Protein AF-A0A5N9HCV6-F1 (afdb_monomer_lite)

Structure (mmCIF, N/CA/C/O backbone):
data_AF-A0A5N9HCV6-F1
#
_entry.id   AF-A0A5N9HCV6-F1
#
loop_
_atom_site.group_PDB
_atom_site.id
_atom_site.type_symbol
_atom_site.label_atom_id
_atom_site.label_alt_id
_atom_site.label_comp_id
_atom_site.label_asym_id
_atom_site.label_entity_id
_atom_site.label_seq_id
_atom_site.pdbx_PDB_ins_code
_atom_site.Cartn_x
_atom_site.Cartn_y
_atom_site.Cartn_z
_atom_site.occupancy
_atom_site.B_iso_or_equiv
_atom_site.auth_seq_id
_atom_site.auth_comp_id
_atom_site.auth_asym_id
_atom_site.auth_atom_id
_atom_site.pdbx_PDB_model_num
ATOM 1 N N . MET A 1 1 ? 35.066 28.701 -32.713 1.00 40.81 1 MET A N 1
ATOM 2 C CA . MET A 1 1 ? 35.335 27.302 -33.086 1.00 40.81 1 MET A CA 1
ATOM 3 C C . MET A 1 1 ? 35.390 26.486 -31.811 1.00 40.81 1 MET A C 1
ATOM 5 O O . MET A 1 1 ? 36.459 26.333 -31.245 1.00 40.81 1 MET A O 1
ATOM 9 N N . SER A 1 2 ? 34.221 26.077 -31.330 1.00 33.59 2 SER A N 1
ATOM 10 C CA . SER A 1 2 ? 34.037 24.985 -30.371 1.00 33.59 2 SER A CA 1
ATOM 11 C C . SER A 1 2 ? 32.535 24.756 -30.257 1.00 33.59 2 SER A C 1
ATOM 13 O O . SER A 1 2 ? 31.767 25.649 -29.905 1.00 33.59 2 SER A O 1
ATOM 15 N N . GLU A 1 3 ? 32.146 23.578 -30.713 1.00 31.86 3 GLU A N 1
ATOM 16 C CA . GLU A 1 3 ? 30.790 23.084 -30.871 1.00 31.86 3 GLU A CA 1
ATOM 17 C C . GLU A 1 3 ? 30.151 22.814 -29.503 1.00 31.86 3 GLU A C 1
ATOM 19 O O . GLU A 1 3 ? 30.757 22.195 -28.632 1.00 31.86 3 GLU A O 1
ATOM 24 N N . GLY A 1 4 ? 28.915 23.277 -29.319 1.00 34.00 4 GLY A N 1
ATOM 25 C CA . GLY A 1 4 ? 28.055 22.920 -28.195 1.00 34.00 4 GLY A CA 1
ATOM 26 C C . GLY A 1 4 ? 26.769 22.340 -28.760 1.00 34.00 4 GLY A C 1
ATOM 27 O O . GLY A 1 4 ? 25.941 23.071 -29.298 1.00 34.00 4 GLY A O 1
ATOM 28 N N . PHE A 1 5 ? 26.664 21.016 -28.711 1.00 31.08 5 PHE A N 1
ATOM 29 C CA . PHE A 1 5 ? 25.565 20.230 -29.255 1.00 31.08 5 PHE A CA 1
ATOM 30 C C . PHE A 1 5 ? 24.224 20.649 -28.631 1.00 31.08 5 PHE A C 1
ATOM 32 O O . PHE A 1 5 ? 24.051 20.644 -27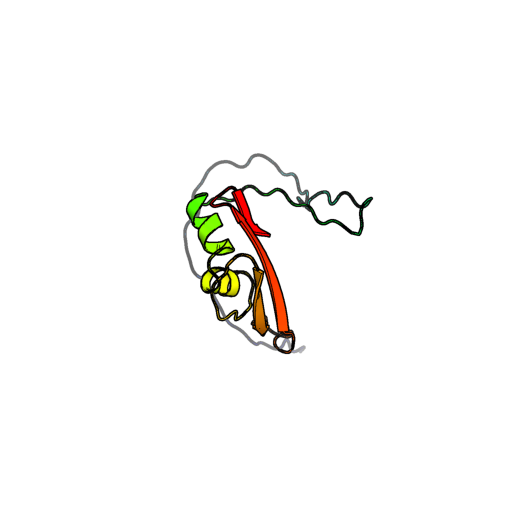.414 1.00 31.08 5 PHE A O 1
ATOM 39 N N . ILE A 1 6 ? 23.282 21.012 -29.498 1.00 38.50 6 ILE A N 1
ATOM 40 C CA . ILE A 1 6 ? 21.887 21.331 -29.198 1.00 38.50 6 ILE A CA 1
ATOM 41 C C . ILE A 1 6 ? 21.090 20.030 -29.254 1.00 38.50 6 ILE A C 1
ATOM 43 O O . ILE A 1 6 ? 21.091 19.403 -30.306 1.00 38.50 6 ILE A O 1
ATOM 47 N N . LEU A 1 7 ? 20.324 19.702 -28.209 1.00 35.22 7 LEU A N 1
ATOM 48 C CA . LEU A 1 7 ? 18.990 19.109 -28.362 1.00 35.22 7 LEU A CA 1
ATOM 49 C C . LEU 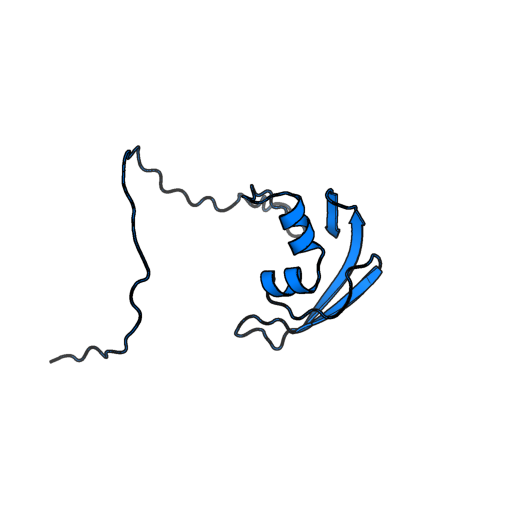A 1 7 ? 18.047 19.598 -27.235 1.00 35.22 7 LEU A C 1
ATOM 51 O O . LEU A 1 7 ? 18.520 19.932 -26.149 1.00 35.22 7 LEU A O 1
ATOM 55 N N . PRO A 1 8 ? 16.734 19.732 -27.517 1.00 45.47 8 PRO A N 1
ATOM 56 C CA . PRO A 1 8 ? 15.895 20.831 -27.036 1.00 45.47 8 PRO A CA 1
ATOM 57 C C . PRO A 1 8 ? 14.612 20.358 -26.314 1.00 45.47 8 PRO A C 1
ATOM 59 O O . PRO A 1 8 ? 14.331 19.167 -26.256 1.00 45.47 8 PRO A O 1
ATOM 62 N N . HIS A 1 9 ? 13.765 21.328 -25.927 1.00 29.83 9 HIS A N 1
ATOM 63 C CA . HIS A 1 9 ? 12.300 21.181 -25.753 1.00 29.83 9 HIS A CA 1
ATOM 64 C C . HIS A 1 9 ? 11.874 20.561 -24.395 1.00 29.83 9 HIS A C 1
ATOM 66 O O . HIS A 1 9 ? 12.306 19.475 -24.055 1.00 29.83 9 HIS A O 1
ATOM 72 N N . LEU A 1 10 ? 11.068 21.158 -23.507 1.00 32.12 10 LEU A N 1
ATOM 73 C CA . LEU A 1 10 ? 9.902 22.060 -23.571 1.00 32.12 10 LEU A CA 1
ATOM 74 C C . LEU A 1 10 ? 9.974 23.039 -22.365 1.00 32.12 10 LEU A C 1
ATOM 76 O O . LEU A 1 10 ? 10.240 22.607 -21.251 1.00 32.12 10 LEU A O 1
ATOM 80 N N . LYS A 1 11 ? 9.878 24.371 -22.494 1.00 32.88 11 LYS A N 1
ATOM 81 C CA . LYS A 1 11 ? 8.643 25.197 -22.566 1.00 32.88 11 LYS A CA 1
ATOM 82 C C . LYS A 1 11 ? 7.510 24.734 -21.626 1.00 32.88 11 LYS A C 1
ATOM 84 O O . LYS A 1 11 ? 6.821 23.768 -21.902 1.00 32.88 11 LYS A O 1
ATOM 89 N N . LEU A 1 12 ? 7.366 25.382 -20.468 1.00 38.81 12 LEU A N 1
ATOM 90 C CA . LEU A 1 12 ? 6.388 26.462 -20.224 1.00 38.81 12 LEU A CA 1
ATOM 91 C C . LEU A 1 12 ? 4.912 26.029 -20.330 1.00 38.81 12 LEU A C 1
ATOM 93 O O . LEU A 1 12 ? 4.315 26.095 -21.396 1.00 38.81 12 LEU A O 1
ATOM 97 N N . PHE A 1 13 ? 4.329 25.727 -19.172 1.00 31.22 13 PHE A N 1
ATOM 98 C CA . PHE A 1 13 ? 2.941 25.993 -18.770 1.00 31.22 13 PHE A CA 1
ATOM 99 C C . PHE A 1 13 ? 3.030 26.282 -17.260 1.00 31.22 13 PHE A C 1
ATOM 101 O O . PHE A 1 13 ? 3.668 25.525 -16.544 1.00 31.22 13 PHE A O 1
ATOM 108 N N . GLY A 1 14 ? 2.510 27.344 -16.666 1.00 28.23 14 GLY A N 1
ATOM 109 C CA . GLY A 1 14 ? 1.693 28.440 -17.142 1.00 28.23 14 GLY A CA 1
ATOM 110 C C . GLY A 1 14 ? 1.228 29.203 -15.898 1.00 28.23 14 GLY A C 1
ATOM 111 O O . GLY A 1 14 ? 0.517 28.647 -15.075 1.00 28.23 14 GLY A O 1
ATOM 112 N N . CYS A 1 15 ? 1.657 30.462 -15.809 1.00 30.59 15 CYS A N 1
ATOM 113 C CA . CYS A 1 15 ? 0.906 31.608 -15.291 1.00 30.59 15 CYS A CA 1
ATOM 114 C C . CYS A 1 15 ? 0.659 31.785 -13.767 1.00 30.59 15 CYS A C 1
ATOM 116 O O . CYS A 1 15 ? 0.015 30.990 -13.095 1.00 30.59 15 CYS A O 1
ATOM 118 N N . ILE A 1 16 ? 1.060 32.996 -13.342 1.00 34.56 16 ILE A N 1
ATOM 119 C CA . ILE A 1 16 ? 0.492 33.923 -12.339 1.00 34.56 16 ILE A CA 1
ATOM 120 C C . ILE A 1 16 ? 0.715 33.690 -10.835 1.00 34.56 16 ILE A C 1
ATOM 122 O O . ILE A 1 16 ? -0.163 33.304 -10.072 1.00 34.56 16 ILE A O 1
ATOM 126 N N . TRP A 1 17 ? 1.914 34.115 -10.433 1.00 40.66 17 TRP A N 1
ATOM 127 C CA . TRP A 1 17 ? 2.227 34.812 -9.183 1.00 40.66 17 TRP A CA 1
ATOM 128 C C . TRP A 1 17 ? 1.640 36.238 -9.163 1.00 40.66 17 TRP A C 1
ATOM 130 O O . TRP A 1 17 ? 1.745 36.922 -10.179 1.00 40.66 17 TRP A O 1
ATOM 140 N N . LEU A 1 18 ? 1.119 36.693 -8.012 1.00 42.22 18 LEU A N 1
ATOM 141 C CA . LEU A 1 18 ? 1.096 38.094 -7.532 1.00 42.22 18 LEU A CA 1
ATOM 142 C C . LEU A 1 18 ? 0.527 38.107 -6.089 1.00 42.22 18 LEU A C 1
ATOM 144 O O . LEU A 1 18 ? -0.514 37.497 -5.880 1.00 42.22 18 LEU A O 1
ATOM 148 N N . GLU A 1 19 ? 1.026 38.748 -5.031 1.00 44.56 19 GLU A N 1
ATOM 149 C CA . GLU A 1 19 ? 2.276 39.411 -4.626 1.00 44.56 19 GLU A CA 1
ATOM 150 C C . GLU A 1 19 ? 2.154 39.679 -3.099 1.00 44.56 19 GLU A C 1
ATOM 152 O O . GLU A 1 19 ? 1.044 39.681 -2.569 1.00 44.56 19 GLU A O 1
ATOM 157 N N . HIS A 1 20 ? 3.284 39.974 -2.435 1.00 37.91 20 HIS A N 1
ATOM 158 C CA . HIS A 1 20 ? 3.465 40.402 -1.027 1.00 37.91 20 HIS A CA 1
ATOM 159 C C . HIS A 1 20 ? 3.427 39.284 0.038 1.00 37.91 20 HIS A C 1
ATOM 161 O O . HIS A 1 20 ? 2.443 38.584 0.191 1.00 37.91 20 HIS A O 1
ATOM 167 N N . MET A 1 21 ? 4.443 39.040 0.871 1.00 36.22 21 MET A N 1
ATOM 168 C CA . MET A 1 21 ? 5.614 39.819 1.269 1.00 36.22 21 MET A CA 1
ATOM 169 C C . MET A 1 21 ? 6.755 38.865 1.634 1.00 36.22 21 MET A C 1
ATOM 171 O O . MET A 1 21 ? 6.572 37.846 2.298 1.00 36.22 21 MET A O 1
ATOM 175 N N . ILE A 1 22 ? 7.951 39.256 1.219 1.00 49.94 22 ILE A N 1
ATOM 176 C CA . ILE A 1 22 ? 9.230 38.675 1.603 1.00 49.94 22 ILE A CA 1
ATOM 177 C C . ILE A 1 22 ? 9.417 38.875 3.114 1.00 49.94 22 ILE A C 1
ATOM 179 O O . ILE A 1 22 ? 9.489 40.010 3.579 1.00 49.94 22 ILE A O 1
ATOM 183 N N . CYS A 1 23 ? 9.556 37.789 3.874 1.00 32.34 23 CYS A N 1
ATOM 184 C CA . CYS A 1 23 ? 10.238 37.827 5.164 1.00 32.34 23 CYS A CA 1
ATOM 185 C C . CYS A 1 23 ? 11.178 36.621 5.290 1.00 32.34 23 CYS A C 1
ATOM 187 O O . CYS A 1 23 ? 10.800 35.545 5.732 1.00 32.34 23 CYS A O 1
ATOM 189 N N . GLN A 1 24 ? 12.403 36.865 4.823 1.00 37.66 24 GLN A N 1
ATOM 190 C CA . GLN A 1 24 ? 13.672 36.343 5.329 1.00 37.66 24 GLN A CA 1
ATOM 191 C C . GLN A 1 24 ? 13.873 34.816 5.384 1.00 37.66 24 GLN A C 1
ATOM 193 O O . GLN A 1 24 ? 13.543 34.131 6.342 1.00 37.66 24 GLN A O 1
ATOM 198 N N . THR A 1 25 ? 14.557 34.326 4.352 1.00 34.19 25 THR A N 1
ATOM 199 C CA . THR A 1 25 ? 15.831 33.597 4.459 1.00 34.19 25 THR A CA 1
ATOM 200 C C . THR A 1 25 ? 16.053 32.718 5.700 1.00 34.19 25 THR A C 1
ATOM 202 O O . THR A 1 25 ? 16.685 33.140 6.663 1.00 34.19 25 THR A O 1
ATOM 205 N N . GLN A 1 26 ? 15.725 31.428 5.588 1.00 43.69 26 GLN A N 1
ATOM 206 C CA . GLN A 1 26 ? 16.575 30.383 6.163 1.00 43.69 26 GLN A CA 1
ATOM 207 C C . GLN A 1 26 ? 16.565 29.140 5.260 1.00 43.69 26 GLN A C 1
ATOM 209 O O . GLN A 1 26 ? 15.575 28.423 5.142 1.00 43.69 26 GLN A O 1
ATOM 214 N N . TYR A 1 27 ? 17.696 28.895 4.603 1.00 45.09 27 TYR A N 1
ATOM 215 C CA . TYR A 1 27 ? 18.025 27.619 3.977 1.00 45.09 27 TYR A CA 1
ATOM 216 C C . TYR A 1 27 ? 18.150 26.549 5.064 1.00 45.09 27 TYR A C 1
ATOM 218 O O . TYR A 1 27 ? 19.181 26.535 5.723 1.00 45.09 27 TYR A O 1
ATOM 226 N N . ILE A 1 28 ? 17.189 25.640 5.255 1.00 37.88 28 ILE A N 1
ATOM 227 C CA . ILE A 1 28 ? 17.466 24.370 5.949 1.00 37.88 28 ILE A CA 1
ATOM 228 C C . ILE A 1 28 ? 16.574 23.282 5.350 1.00 37.88 28 ILE A C 1
ATOM 230 O O . ILE A 1 28 ? 15.349 23.345 5.423 1.00 37.88 28 ILE A O 1
ATOM 234 N N . THR A 1 29 ? 17.187 22.276 4.728 1.00 41.31 29 THR A N 1
ATOM 235 C CA . THR A 1 29 ? 16.494 21.068 4.283 1.00 41.31 29 THR A CA 1
ATOM 236 C C . THR A 1 29 ? 15.744 20.475 5.466 1.00 41.31 29 THR A C 1
ATOM 238 O O . THR A 1 29 ? 16.372 19.984 6.403 1.00 41.31 29 THR A O 1
ATOM 241 N N . ASN A 1 30 ? 14.415 20.456 5.409 1.00 44.62 30 ASN A N 1
ATOM 242 C CA . ASN A 1 30 ? 13.600 19.645 6.306 1.00 44.62 30 ASN A CA 1
ATOM 243 C C . ASN A 1 30 ? 13.737 18.169 5.878 1.00 44.62 30 ASN A C 1
ATOM 245 O O . ASN A 1 30 ? 12.777 17.505 5.490 1.00 44.62 30 ASN A O 1
ATOM 249 N N . ARG A 1 31 ? 14.978 17.657 5.864 1.00 48.75 31 ARG A N 1
ATOM 250 C CA . ARG A 1 31 ? 15.220 16.223 5.920 1.00 48.75 31 ARG A CA 1
ATOM 251 C C . ARG A 1 31 ? 14.808 15.836 7.324 1.00 48.75 31 ARG A C 1
ATOM 253 O O . ARG A 1 31 ? 15.492 16.160 8.288 1.00 48.75 31 ARG A O 1
ATOM 260 N N . LEU A 1 32 ? 13.629 15.233 7.386 1.00 56.41 32 LEU A N 1
ATOM 261 C CA . LEU A 1 32 ? 13.117 14.440 8.492 1.00 56.41 32 LEU A CA 1
ATOM 262 C C . LEU A 1 32 ? 14.289 13.934 9.340 1.00 56.41 32 LEU A C 1
ATOM 264 O O . LEU A 1 32 ? 15.153 13.223 8.822 1.00 56.41 32 LEU A O 1
ATOM 268 N N . HIS A 1 33 ? 14.337 14.335 10.608 1.00 54.06 33 HIS A N 1
ATOM 269 C CA . HIS A 1 33 ? 15.212 13.699 11.583 1.00 54.06 33 HIS A CA 1
ATOM 270 C C . HIS A 1 33 ? 14.797 12.224 11.655 1.00 54.06 33 HIS A C 1
ATOM 272 O O . HIS A 1 33 ? 13.841 11.876 12.342 1.00 54.06 33 HIS A O 1
ATOM 278 N N . MET A 1 34 ? 15.470 11.359 10.896 1.00 58.94 34 MET A N 1
ATOM 279 C CA . MET A 1 34 ? 15.385 9.920 11.109 1.00 58.94 34 MET A CA 1
ATOM 280 C C . MET A 1 34 ? 16.204 9.626 12.363 1.00 58.94 34 MET A C 1
ATOM 282 O O . MET A 1 34 ? 17.406 9.891 12.397 1.00 58.94 34 MET A O 1
ATOM 286 N N . ASN A 1 35 ? 15.551 9.142 13.417 1.00 61.69 35 ASN A N 1
ATOM 287 C CA . ASN A 1 35 ? 16.225 8.730 14.641 1.00 61.69 35 ASN A CA 1
ATOM 288 C C . ASN A 1 35 ? 17.031 7.452 14.348 1.00 61.69 35 ASN A C 1
ATOM 290 O O . ASN A 1 35 ? 16.490 6.351 14.349 1.00 61.69 35 ASN A O 1
ATOM 294 N N . ALA A 1 36 ? 18.315 7.611 14.030 1.00 61.28 36 ALA A N 1
ATOM 295 C CA . ALA A 1 36 ? 19.183 6.565 13.479 1.00 61.28 36 ALA A CA 1
ATOM 296 C C . ALA A 1 36 ? 19.612 5.468 14.482 1.00 61.28 36 ALA A C 1
ATOM 298 O O . ALA A 1 36 ? 20.518 4.694 14.187 1.00 61.28 36 ALA A O 1
ATOM 299 N N . SER A 1 37 ? 19.002 5.391 15.669 1.00 67.00 37 SER A N 1
ATOM 300 C CA . SER A 1 37 ? 19.311 4.371 16.684 1.00 67.00 37 SER A CA 1
ATOM 301 C C . SER A 1 37 ? 18.533 3.061 16.511 1.00 67.00 37 SER A C 1
ATOM 303 O O . SER A 1 37 ? 18.832 2.083 17.192 1.00 67.00 37 SER A O 1
ATOM 305 N N . SER A 1 38 ? 17.565 3.016 15.591 1.00 64.25 38 SER A N 1
ATOM 306 C CA . SER A 1 38 ? 16.810 1.817 15.222 1.00 64.25 38 SER A CA 1
ATOM 307 C C . SER A 1 38 ? 16.890 1.621 13.707 1.00 64.25 38 SER A C 1
ATOM 309 O O . SER A 1 38 ? 16.294 2.379 12.950 1.00 64.25 38 SER A O 1
ATOM 311 N N . THR A 1 39 ? 17.663 0.633 13.251 1.00 78.38 39 THR A N 1
ATOM 312 C CA . THR A 1 39 ? 17.826 0.299 11.820 1.00 78.38 39 THR A CA 1
ATOM 313 C C . THR A 1 39 ? 16.728 -0.608 11.270 1.00 78.38 39 THR A C 1
ATOM 315 O O . THR A 1 39 ? 16.652 -0.799 10.062 1.00 78.38 39 THR A O 1
ATOM 318 N N . ASP A 1 40 ? 15.883 -1.151 12.143 1.00 87.44 40 ASP A N 1
ATOM 319 C CA . ASP A 1 40 ? 14.798 -2.074 11.789 1.00 87.44 40 ASP A CA 1
ATOM 320 C C . ASP A 1 40 ? 13.441 -1.364 11.631 1.00 87.44 40 ASP A C 1
ATOM 322 O O . ASP A 1 40 ? 12.463 -1.955 11.190 1.00 87.44 40 ASP A O 1
ATOM 326 N N . ARG A 1 41 ? 13.362 -0.069 11.976 1.00 85.50 41 ARG A N 1
ATOM 327 C CA . ARG A 1 41 ? 12.094 0.662 12.039 1.00 85.50 41 ARG A CA 1
ATOM 328 C C . ARG A 1 41 ? 12.152 1.994 11.305 1.00 85.50 41 ARG A C 1
ATOM 330 O O . ARG A 1 41 ? 12.990 2.844 11.594 1.00 85.50 41 ARG A O 1
ATOM 337 N N . ILE A 1 42 ? 11.196 2.201 10.402 1.00 88.44 42 ILE A N 1
ATOM 338 C CA . ILE A 1 42 ? 11.011 3.455 9.668 1.00 88.44 42 ILE A CA 1
ATOM 339 C C . ILE A 1 42 ? 9.706 4.097 10.143 1.00 88.44 42 ILE A C 1
ATOM 341 O O . ILE A 1 42 ? 8.628 3.557 9.924 1.00 88.44 42 ILE A O 1
ATOM 345 N N . GLU A 1 43 ? 9.802 5.264 10.780 1.00 89.06 43 GLU A N 1
ATOM 346 C CA . GLU A 1 43 ? 8.648 6.045 11.240 1.00 89.06 43 GLU A CA 1
ATOM 347 C C . GLU A 1 43 ? 8.657 7.423 10.586 1.00 89.06 43 GLU A C 1
ATOM 349 O O . GLU A 1 43 ? 9.681 8.111 10.548 1.00 89.06 43 GLU A O 1
ATOM 354 N N . LYS A 1 44 ? 7.500 7.848 10.074 1.00 87.75 44 LYS A N 1
ATOM 355 C CA . LYS A 1 44 ? 7.333 9.172 9.477 1.00 87.75 44 LYS A CA 1
ATOM 356 C C . LYS A 1 44 ? 5.958 9.737 9.796 1.00 87.75 44 LYS A C 1
ATOM 358 O O . LYS A 1 44 ? 4.941 9.121 9.501 1.00 87.75 44 LYS A O 1
ATOM 363 N N . LEU A 1 45 ? 5.951 10.959 10.320 1.00 91.69 45 LEU A N 1
ATOM 364 C CA . LEU A 1 45 ? 4.754 11.774 10.496 1.00 91.69 45 LEU A CA 1
ATOM 365 C C . LEU A 1 45 ? 4.773 12.901 9.463 1.00 91.69 45 LEU A C 1
ATOM 367 O O . LEU A 1 45 ? 5.789 13.577 9.287 1.00 91.69 45 LEU A O 1
ATOM 371 N N . VAL A 1 46 ? 3.662 13.093 8.754 1.00 90.06 46 VAL A N 1
ATOM 372 C CA . VAL A 1 46 ? 3.535 14.116 7.712 1.00 90.06 46 VAL A CA 1
ATOM 373 C C . VAL A 1 46 ? 2.153 14.757 7.758 1.00 90.06 46 VAL A C 1
ATOM 375 O O . VAL A 1 46 ? 1.150 14.078 7.958 1.00 90.06 46 VAL A O 1
ATOM 378 N N . LEU A 1 47 ? 2.101 16.075 7.556 1.00 93.50 47 LEU A N 1
ATOM 379 C CA . LEU A 1 47 ? 0.846 16.790 7.353 1.00 93.50 47 LEU A CA 1
ATOM 380 C C . LEU A 1 47 ? 0.429 16.661 5.885 1.00 93.50 47 LEU A C 1
ATOM 382 O O . LEU A 1 47 ? 1.106 17.185 4.998 1.00 93.50 47 LEU A O 1
ATOM 386 N N . VAL A 1 48 ? -0.692 15.991 5.633 1.00 92.88 48 VAL A N 1
ATOM 387 C CA . VAL A 1 48 ? -1.244 15.821 4.284 1.00 92.88 48 VAL A CA 1
ATOM 388 C C . VAL A 1 48 ? -2.336 16.861 4.041 1.00 92.88 48 VAL A C 1
ATOM 390 O O . VAL A 1 48 ? -3.271 16.988 4.826 1.00 92.88 48 VAL A O 1
ATOM 393 N N . ARG A 1 49 ? -2.234 17.612 2.937 1.00 93.25 49 ARG A N 1
ATOM 394 C CA . ARG A 1 49 ? -3.248 18.594 2.509 1.00 93.25 49 ARG A CA 1
ATOM 395 C C . ARG A 1 49 ? -4.346 17.927 1.672 1.00 93.25 49 ARG A C 1
ATOM 397 O O . ARG A 1 49 ? -4.540 18.270 0.512 1.00 93.25 49 ARG A O 1
ATOM 404 N N . ALA A 1 50 ? -5.029 16.952 2.257 1.00 91.81 50 ALA A N 1
ATOM 405 C CA . ALA A 1 50 ? -6.177 16.266 1.672 1.00 91.81 50 ALA A CA 1
ATOM 406 C C . ALA A 1 50 ? -7.155 15.868 2.785 1.00 91.81 50 ALA A C 1
ATOM 408 O O . ALA A 1 50 ? -6.788 15.865 3.962 1.00 91.81 50 ALA A O 1
ATOM 409 N N . SER A 1 51 ? -8.400 15.542 2.432 1.00 94.38 51 SER A N 1
ATOM 410 C CA . SER A 1 51 ? -9.333 14.977 3.407 1.00 94.38 51 SER A CA 1
ATOM 411 C C . SER A 1 51 ? -8.827 13.614 3.883 1.00 94.38 51 SER A C 1
ATOM 413 O O . SER A 1 51 ? -8.187 12.870 3.137 1.00 94.38 51 SER A O 1
ATOM 415 N N . HIS A 1 52 ? -9.149 13.269 5.127 1.00 92.62 52 HIS A N 1
ATOM 416 C CA . HIS A 1 52 ? -8.819 11.961 5.686 1.00 92.62 52 HIS A CA 1
ATOM 417 C C . HIS A 1 52 ? -9.399 10.813 4.839 1.00 92.62 52 HIS A C 1
ATOM 419 O O . HIS A 1 52 ? -8.738 9.805 4.625 1.00 92.62 52 HIS A O 1
ATOM 425 N N . GLU A 1 53 ? -10.604 10.996 4.299 1.00 94.06 53 GLU A N 1
ATOM 426 C CA . GLU A 1 53 ? -11.264 10.015 3.436 1.00 94.06 53 GLU A CA 1
ATOM 427 C C . GLU A 1 53 ? -10.517 9.775 2.122 1.00 94.06 53 GLU A C 1
ATOM 429 O O . GLU A 1 53 ? -10.352 8.625 1.729 1.00 94.06 53 GLU A O 1
ATOM 434 N N . ASN A 1 54 ? -9.986 10.828 1.494 1.00 93.06 54 ASN A N 1
ATOM 435 C CA . ASN A 1 54 ? -9.209 10.676 0.265 1.00 93.06 54 ASN A CA 1
ATOM 436 C C . ASN A 1 54 ? -7.889 9.954 0.534 1.00 93.06 54 ASN A C 1
ATOM 438 O O . ASN A 1 54 ? -7.513 9.071 -0.226 1.00 93.06 54 ASN A O 1
ATOM 442 N N . VAL A 1 55 ? -7.200 10.299 1.627 1.00 94.44 55 VAL A N 1
ATOM 443 C CA . VAL A 1 55 ? -5.969 9.598 2.024 1.00 94.44 55 VAL A CA 1
ATOM 444 C C . VAL A 1 55 ? -6.263 8.127 2.285 1.00 94.44 55 VAL A C 1
ATOM 446 O O . VAL A 1 55 ? -5.546 7.261 1.796 1.00 94.44 55 VAL A O 1
ATOM 449 N N . TRP A 1 56 ? -7.341 7.847 3.017 1.00 95.62 56 TRP A N 1
ATOM 450 C CA . TRP A 1 56 ? -7.760 6.487 3.311 1.00 95.62 56 TRP A CA 1
ATOM 451 C C . TRP A 1 56 ? -8.059 5.688 2.040 1.00 95.62 56 TRP A C 1
ATOM 453 O O . TRP A 1 56 ? -7.537 4.589 1.878 1.00 95.62 56 TRP A O 1
ATOM 463 N N . HIS A 1 57 ? -8.843 6.250 1.117 1.00 94.56 57 HIS A N 1
ATOM 464 C CA . HIS A 1 57 ? -9.163 5.609 -0.156 1.00 94.56 57 HIS A CA 1
ATOM 465 C C . HIS A 1 57 ? -7.899 5.322 -0.972 1.00 94.56 57 HIS A C 1
ATOM 467 O O . HIS A 1 57 ? -7.704 4.197 -1.407 1.00 94.56 57 HIS A O 1
ATOM 473 N N . THR A 1 58 ? -6.995 6.294 -1.127 1.00 94.88 58 THR A N 1
ATOM 474 C CA . THR A 1 58 ? -5.745 6.094 -1.881 1.00 94.88 58 THR A CA 1
ATOM 475 C C . THR A 1 58 ? -4.861 4.990 -1.294 1.00 94.88 58 THR A C 1
ATOM 477 O O . THR A 1 58 ? -4.126 4.350 -2.037 1.00 94.88 58 THR A O 1
ATOM 480 N N . LEU A 1 59 ? -4.907 4.766 0.023 1.00 94.31 59 LEU A N 1
ATOM 481 C CA . LEU A 1 59 ? -4.119 3.719 0.679 1.00 94.31 59 LEU A CA 1
ATOM 482 C C . LEU A 1 59 ? -4.794 2.342 0.663 1.00 94.31 59 LEU A C 1
ATOM 484 O O . LEU A 1 59 ? -4.089 1.340 0.687 1.00 94.31 59 LEU A O 1
ATOM 488 N N . THR A 1 60 ? -6.129 2.290 0.661 1.00 95.50 60 THR A N 1
ATOM 489 C CA . THR A 1 60 ? -6.892 1.040 0.843 1.00 95.50 60 THR A CA 1
ATOM 490 C C . THR A 1 60 ? -7.553 0.504 -0.421 1.00 95.50 60 THR A C 1
ATOM 492 O O . THR A 1 60 ? -7.990 -0.643 -0.430 1.00 95.50 60 THR A O 1
ATOM 495 N N . ASP A 1 61 ? -7.592 1.291 -1.490 1.00 94.94 61 ASP A N 1
ATOM 496 C CA . ASP A 1 61 ? -7.972 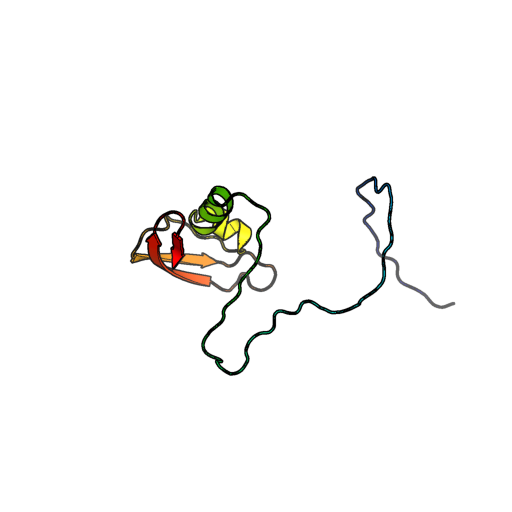0.834 -2.821 1.00 94.94 61 ASP A CA 1
ATOM 497 C C . ASP A 1 61 ? -6.720 0.399 -3.595 1.00 94.94 61 ASP A C 1
ATOM 499 O O . ASP A 1 61 ? -5.749 1.150 -3.686 1.00 94.94 61 ASP A O 1
ATOM 503 N N . SER A 1 62 ? -6.718 -0.822 -4.130 1.00 94.94 62 SER A N 1
ATOM 504 C CA . SER A 1 62 ? -5.528 -1.422 -4.747 1.00 94.94 62 SER A CA 1
ATOM 505 C C . SER A 1 62 ? -5.106 -0.722 -6.038 1.00 94.94 62 SER A C 1
ATOM 507 O O . SER A 1 62 ? -3.907 -0.576 -6.286 1.00 94.94 62 SER A O 1
ATOM 509 N N . GLU A 1 63 ? -6.065 -0.235 -6.828 1.00 94.50 63 GLU A N 1
ATOM 510 C CA . GLU A 1 63 ? -5.800 0.517 -8.053 1.00 94.50 63 GLU A CA 1
ATOM 511 C C . GLU A 1 63 ? -5.238 1.907 -7.725 1.00 94.50 63 GLU A C 1
ATOM 513 O O . GLU A 1 63 ? -4.193 2.299 -8.251 1.00 94.50 63 GLU A O 1
ATOM 518 N N . ALA A 1 64 ? -5.876 2.647 -6.815 1.00 95.25 64 ALA A N 1
ATOM 519 C CA . ALA A 1 64 ? -5.397 3.953 -6.372 1.00 95.25 64 ALA A CA 1
ATOM 520 C C . ALA A 1 64 ? -4.023 3.858 -5.691 1.00 95.25 64 ALA A C 1
ATOM 522 O O . ALA A 1 64 ? -3.141 4.677 -5.973 1.00 95.25 64 ALA A O 1
ATOM 523 N N . PHE A 1 65 ? -3.819 2.841 -4.850 1.00 95.50 65 PHE A N 1
ATOM 524 C CA . PHE A 1 65 ? -2.534 2.558 -4.223 1.00 95.50 65 PHE A CA 1
ATOM 525 C C . PHE A 1 65 ? -1.479 2.252 -5.281 1.00 95.50 65 PHE A C 1
ATOM 527 O O . PHE A 1 65 ? -0.405 2.846 -5.260 1.00 95.50 65 PHE A O 1
ATOM 534 N N . GLY A 1 66 ? -1.786 1.368 -6.232 1.00 94.38 66 GLY A N 1
ATOM 535 C CA . GLY A 1 66 ? -0.880 0.991 -7.309 1.00 94.38 66 GLY A CA 1
ATOM 536 C C . GLY A 1 66 ? -0.454 2.181 -8.169 1.00 94.38 66 GLY A C 1
ATOM 537 O O . GLY A 1 66 ? 0.737 2.386 -8.403 1.00 94.38 66 GLY A O 1
ATOM 538 N N . ASN A 1 67 ? -1.407 3.034 -8.544 1.00 94.25 67 ASN A N 1
ATOM 539 C CA . ASN A 1 67 ? -1.153 4.255 -9.306 1.00 94.25 67 ASN A CA 1
ATOM 540 C C . ASN A 1 67 ? -0.278 5.264 -8.543 1.00 94.25 67 ASN A C 1
ATOM 542 O O . ASN A 1 67 ? 0.550 5.945 -9.147 1.00 94.25 67 ASN A O 1
ATOM 546 N N . TRP A 1 68 ? -0.441 5.373 -7.221 1.00 93.06 68 TRP A N 1
ATOM 547 C CA . TRP A 1 68 ? 0.358 6.274 -6.384 1.00 93.06 68 TRP A CA 1
ATOM 548 C C . TRP A 1 68 ? 1.745 5.710 -6.039 1.00 93.06 68 TRP A C 1
ATOM 550 O O . TRP A 1 68 ? 2.727 6.453 -6.026 1.00 93.06 68 TRP A O 1
ATOM 560 N N . PHE A 1 69 ? 1.831 4.410 -5.759 1.00 93.25 69 PHE A N 1
ATOM 561 C CA . PHE A 1 69 ? 3.054 3.727 -5.336 1.00 93.25 69 PHE A CA 1
ATOM 562 C C . PHE A 1 69 ? 3.931 3.288 -6.517 1.00 93.25 69 PHE A C 1
ATOM 564 O O . PHE A 1 69 ? 5.131 3.075 -6.351 1.00 93.25 69 PHE A O 1
ATOM 571 N N . GLY A 1 70 ? 3.354 3.175 -7.714 1.00 95.12 70 GLY A N 1
ATOM 572 C CA . GLY A 1 70 ? 4.040 2.682 -8.904 1.00 95.12 70 GLY A CA 1
ATOM 573 C C . GLY A 1 70 ? 4.094 1.157 -8.949 1.00 95.12 70 GLY A C 1
ATOM 574 O O . GLY A 1 70 ? 5.157 0.576 -9.170 1.00 95.12 70 GLY A O 1
ATOM 575 N N . ALA A 1 71 ? 2.960 0.503 -8.716 1.00 95.94 71 ALA A N 1
ATOM 576 C CA . ALA A 1 71 ? 2.809 -0.941 -8.830 1.00 95.94 71 ALA A CA 1
ATOM 577 C C . ALA A 1 71 ? 1.489 -1.285 -9.517 1.00 95.94 71 ALA A C 1
ATOM 579 O O . ALA A 1 71 ? 0.476 -0.631 -9.296 1.00 95.94 71 ALA A O 1
ATOM 580 N N . LYS A 1 72 ? 1.471 -2.352 -10.312 1.00 95.62 72 LYS A N 1
ATOM 581 C CA . LYS A 1 72 ? 0.224 -2.902 -10.838 1.00 95.62 72 LYS A CA 1
ATOM 582 C C . LYS A 1 72 ? -0.230 -4.036 -9.931 1.00 95.62 72 LYS A C 1
ATOM 584 O O . LYS A 1 72 ? 0.288 -5.141 -10.044 1.00 95.62 72 LYS A O 1
ATOM 589 N N . LEU A 1 73 ? -1.166 -3.758 -9.030 1.00 94.56 73 LEU A N 1
ATOM 590 C CA . LEU A 1 73 ? -1.724 -4.745 -8.109 1.00 94.56 73 LEU A CA 1
ATOM 591 C C . LEU A 1 73 ? -3.159 -5.066 -8.510 1.00 94.56 73 LEU A C 1
ATOM 593 O O . LEU A 1 73 ? -4.015 -4.189 -8.511 1.00 94.56 73 LEU A O 1
ATOM 597 N N . ASP A 1 74 ? -3.405 -6.331 -8.830 1.00 91.31 74 ASP A N 1
ATOM 598 C CA . ASP A 1 74 ? -4.730 -6.825 -9.185 1.00 91.31 74 ASP A CA 1
ATOM 599 C C . ASP A 1 74 ? -5.336 -7.565 -7.980 1.00 91.31 74 ASP A C 1
ATOM 601 O O . ASP A 1 74 ? -4.725 -8.493 -7.443 1.00 91.31 74 ASP A O 1
ATOM 605 N N . GLY A 1 75 ? -6.541 -7.172 -7.558 1.00 92.94 75 GLY A N 1
ATOM 606 C CA . GLY A 1 75 ? -7.277 -7.803 -6.456 1.00 92.94 75 GLY A CA 1
ATOM 607 C C . GLY A 1 75 ? -7.736 -6.819 -5.383 1.00 92.94 75 GLY A C 1
ATOM 608 O O . GLY A 1 75 ? -7.408 -5.639 -5.420 1.00 92.94 75 GLY A O 1
ATOM 609 N N . GLU A 1 76 ? -8.512 -7.310 -4.422 1.00 95.00 76 GLU A N 1
ATOM 610 C CA . GLU A 1 76 ? -9.046 -6.505 -3.320 1.00 95.00 76 GLU A CA 1
ATOM 611 C C . GLU A 1 76 ? -8.102 -6.534 -2.112 1.00 95.00 76 GLU A C 1
ATOM 613 O O . GLU A 1 76 ? -7.569 -7.585 -1.741 1.00 95.00 76 GLU A O 1
ATOM 618 N N . PHE A 1 77 ? -7.918 -5.384 -1.465 1.00 95.38 77 PHE A N 1
ATOM 619 C CA . PHE A 1 77 ? -7.275 -5.329 -0.158 1.00 95.38 77 PHE A CA 1
ATOM 620 C C . PHE A 1 77 ? -8.270 -5.774 0.913 1.00 95.38 77 PHE A C 1
ATOM 622 O O . PHE A 1 77 ? -9.105 -5.005 1.378 1.00 95.38 77 PHE A O 1
ATOM 629 N N . ALA A 1 78 ? -8.153 -7.034 1.320 1.00 95.12 78 ALA A N 1
ATOM 630 C CA . ALA A 1 78 ? -8.883 -7.607 2.443 1.00 95.12 78 ALA A CA 1
ATOM 631 C C . ALA A 1 78 ? -7.894 -8.167 3.481 1.00 95.12 78 ALA A C 1
ATOM 633 O O . ALA A 1 78 ? -6.811 -8.612 3.099 1.00 95.12 78 ALA A O 1
ATOM 634 N N . PRO A 1 79 ? -8.229 -8.193 4.783 1.00 96.38 79 PRO A N 1
ATOM 635 C CA . PRO A 1 79 ? -7.371 -8.810 5.792 1.00 96.38 79 PRO A CA 1
ATOM 636 C C . PRO A 1 79 ? -7.020 -10.266 5.443 1.00 96.38 79 PRO A C 1
ATOM 638 O O . PRO A 1 79 ? -7.896 -11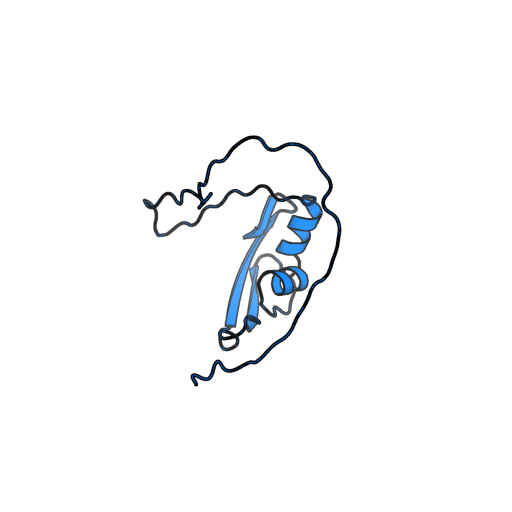.079 5.152 1.00 96.38 79 PRO A O 1
ATOM 641 N N . GLY A 1 80 ? -5.730 -10.5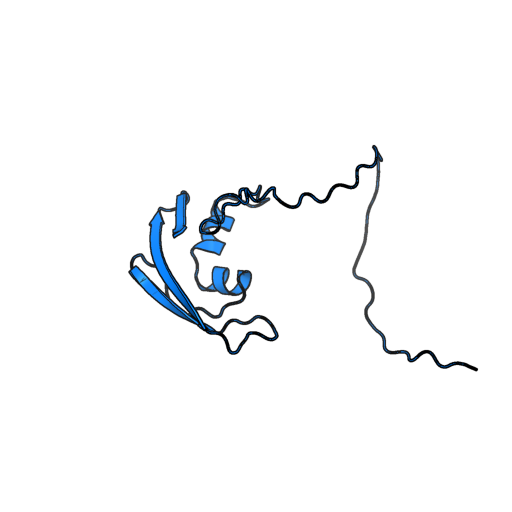92 5.468 1.00 95.88 80 GLY A N 1
ATOM 642 C CA . GLY A 1 80 ? -5.164 -11.875 5.051 1.00 95.88 80 GLY A CA 1
ATOM 643 C C . GLY A 1 80 ? -4.942 -12.029 3.541 1.00 95.88 80 GLY A C 1
ATOM 644 O O . GLY A 1 80 ? -4.377 -13.040 3.120 1.00 95.88 80 GLY A O 1
ATOM 645 N N . ALA A 1 81 ? -5.358 -11.065 2.713 1.00 95.69 81 ALA A N 1
ATOM 646 C CA . ALA A 1 81 ? -5.135 -11.118 1.273 1.00 95.69 81 ALA A CA 1
ATOM 647 C C . ALA A 1 81 ? -3.655 -10.897 0.948 1.00 95.69 81 ALA A C 1
ATOM 649 O O . ALA A 1 81 ? -3.011 -9.987 1.472 1.00 95.69 81 ALA A O 1
ATOM 650 N N . ARG A 1 82 ? -3.125 -11.713 0.035 1.00 96.81 82 ARG A N 1
ATOM 651 C CA . ARG A 1 82 ? -1.779 -11.555 -0.515 1.00 96.81 82 ARG A CA 1
ATOM 652 C C . ARG A 1 82 ? -1.877 -11.176 -1.981 1.00 96.81 82 ARG A C 1
ATOM 654 O O . ARG A 1 82 ? -2.467 -11.920 -2.762 1.00 96.81 82 ARG A O 1
ATOM 661 N N . LEU A 1 83 ? -1.282 -10.048 -2.346 1.00 95.69 83 LEU A N 1
ATOM 662 C CA . LEU A 1 83 ? -1.286 -9.525 -3.705 1.00 95.69 83 LEU A CA 1
ATOM 663 C C . LEU A 1 83 ? 0.141 -9.457 -4.231 1.00 95.69 83 LEU A C 1
ATOM 665 O O . LEU A 1 83 ? 1.089 -9.167 -3.500 1.00 95.69 83 LEU A O 1
ATOM 669 N N . ARG A 1 84 ? 0.285 -9.738 -5.523 1.00 96.25 84 ARG A N 1
ATOM 670 C CA . ARG A 1 84 ? 1.562 -9.681 -6.227 1.00 96.25 84 ARG A CA 1
ATOM 671 C C . ARG A 1 84 ? 1.388 -8.990 -7.559 1.00 96.25 84 ARG A C 1
ATOM 673 O O . ARG A 1 84 ? 0.418 -9.263 -8.260 1.00 96.25 84 ARG A O 1
ATOM 680 N N . GLY A 1 85 ? 2.361 -8.174 -7.932 1.00 95.25 85 GLY A N 1
ATOM 681 C CA . GLY A 1 85 ? 2.351 -7.541 -9.239 1.00 95.25 85 GLY A CA 1
ATOM 682 C C . GLY A 1 85 ? 3.618 -6.756 -9.555 1.00 95.25 85 GLY A C 1
ATOM 683 O O . GLY A 1 85 ? 4.427 -6.505 -8.660 1.00 95.25 85 GLY A O 1
ATOM 684 N N . PRO A 1 86 ? 3.844 -6.419 -10.832 1.00 96.44 86 PRO A N 1
ATOM 685 C CA . PRO A 1 86 ? 5.057 -5.735 -11.253 1.00 96.44 86 PRO A CA 1
ATOM 686 C C . PRO A 1 86 ? 5.078 -4.290 -10.749 1.00 96.44 86 PRO A C 1
ATOM 688 O O . PRO A 1 86 ? 4.039 -3.624 -10.681 1.00 96.44 86 PRO A O 1
ATOM 691 N N . LEU A 1 87 ? 6.272 -3.789 -10.439 1.00 96.00 87 LEU A N 1
ATOM 692 C CA . LEU A 1 87 ? 6.480 -2.352 -10.303 1.00 96.00 87 LEU A CA 1
ATOM 693 C C . LEU A 1 87 ? 6.349 -1.687 -11.678 1.00 96.00 87 LEU A C 1
ATOM 695 O O . LEU A 1 87 ? 6.731 -2.251 -12.699 1.00 96.00 87 LEU A O 1
ATOM 699 N N . THR A 1 88 ? 5.805 -0.477 -11.707 1.00 95.19 88 THR A N 1
ATOM 700 C CA . THR A 1 88 ? 5.594 0.313 -12.932 1.00 95.19 88 THR A CA 1
ATOM 701 C C . THR A 1 88 ? 6.533 1.517 -13.002 1.00 95.19 88 THR A C 1
ATOM 703 O O . THR A 1 88 ? 6.280 2.462 -13.743 1.00 95.19 88 THR A O 1
ATOM 706 N N . ILE A 1 89 ? 7.581 1.522 -12.178 1.00 93.38 89 ILE A N 1
ATOM 707 C CA . ILE A 1 89 ? 8.580 2.589 -12.119 1.00 93.38 89 ILE A CA 1
ATOM 708 C C . ILE A 1 89 ? 9.687 2.267 -13.124 1.00 93.38 89 ILE A C 1
ATOM 710 O O . ILE A 1 89 ? 10.241 1.165 -13.105 1.00 93.38 89 ILE A O 1
ATOM 714 N N . GLU A 1 90 ? 10.024 3.253 -13.954 1.00 93.81 90 GLU A N 1
ATOM 715 C CA . GLU A 1 90 ? 11.054 3.136 -14.988 1.00 93.81 90 GLU A CA 1
ATOM 716 C C . GLU A 1 90 ? 12.386 2.611 -14.419 1.00 93.81 90 GLU A C 1
ATOM 718 O O . GLU A 1 90 ? 12.941 3.172 -13.468 1.00 93.81 90 GLU A O 1
ATOM 723 N N . GLY A 1 91 ? 12.909 1.535 -15.006 1.00 94.12 91 GLY A N 1
ATOM 724 C CA . GLY A 1 91 ? 14.174 0.898 -14.633 1.00 94.12 91 GLY A CA 1
ATOM 725 C C . GLY A 1 91 ? 14.090 -0.175 -13.538 1.00 94.12 91 GLY A C 1
ATOM 726 O O . GLY A 1 91 ? 15.101 -0.828 -13.259 1.00 94.12 91 GLY A O 1
ATOM 727 N N . VAL A 1 92 ? 12.924 -0.395 -12.922 1.00 93.75 92 VAL A N 1
ATOM 728 C CA . VAL A 1 92 ? 12.703 -1.451 -11.910 1.00 93.75 92 VAL A CA 1
ATOM 729 C C . VAL A 1 92 ? 11.484 -2.329 -12.205 1.00 93.75 92 VAL A C 1
ATOM 731 O O . VAL A 1 92 ? 11.019 -3.065 -11.340 1.00 93.75 92 VAL A O 1
ATOM 734 N N . GLU A 1 93 ? 10.989 -2.311 -13.437 1.00 92.56 93 GLU A N 1
ATOM 735 C CA . GLU A 1 93 ? 9.781 -3.022 -13.881 1.00 92.56 93 GLU A CA 1
ATOM 736 C C . GLU A 1 93 ? 9.911 -4.545 -13.783 1.00 92.56 93 GLU A C 1
ATOM 738 O O . GLU A 1 93 ? 8.925 -5.274 -13.707 1.00 92.56 93 GLU A O 1
ATOM 743 N N . HIS A 1 94 ? 11.149 -5.041 -13.768 1.00 92.38 94 HIS A N 1
ATOM 744 C CA . HIS A 1 94 ? 11.462 -6.454 -13.581 1.00 92.38 94 HIS A CA 1
ATOM 745 C C . HIS A 1 94 ? 11.245 -6.933 -12.135 1.00 92.38 94 HIS A C 1
ATOM 747 O O . HIS A 1 94 ? 11.293 -8.137 -11.878 1.00 92.38 94 HIS A O 1
ATOM 753 N N . LEU A 1 95 ? 11.032 -6.018 -11.184 1.00 95.75 95 LEU A N 1
ATOM 754 C CA . LEU A 1 95 ? 10.750 -6.354 -9.796 1.00 95.75 95 LEU A CA 1
ATOM 755 C C . LEU A 1 95 ? 9.250 -6.543 -9.582 1.00 95.75 95 LEU A C 1
ATOM 757 O O . LEU A 1 95 ? 8.413 -5.790 -10.077 1.00 95.75 95 LEU A O 1
ATOM 761 N N . THR A 1 96 ? 8.918 -7.561 -8.795 1.00 95.00 96 THR A N 1
ATOM 762 C CA . THR A 1 96 ? 7.550 -7.834 -8.360 1.00 95.00 96 THR A CA 1
ATOM 763 C C . THR A 1 96 ? 7.390 -7.377 -6.921 1.00 95.00 96 THR A C 1
ATOM 765 O O . THR A 1 96 ? 8.135 -7.808 -6.041 1.00 95.00 96 THR A O 1
ATOM 768 N N . LEU A 1 97 ? 6.399 -6.526 -6.686 1.00 96.06 97 LEU A N 1
ATOM 769 C CA . LEU A 1 97 ? 5.911 -6.212 -5.357 1.00 96.06 97 LEU A CA 1
ATOM 770 C C . LEU A 1 97 ? 5.070 -7.394 -4.854 1.00 96.06 97 LEU A C 1
ATOM 772 O O . LEU A 1 97 ? 4.169 -7.853 -5.552 1.00 96.06 97 LEU A O 1
ATOM 776 N N . ASP A 1 98 ? 5.374 -7.888 -3.656 1.00 96.12 98 ASP A N 1
ATOM 777 C CA . ASP A 1 98 ? 4.641 -8.955 -2.968 1.00 96.12 98 ASP A CA 1
ATOM 778 C C . ASP A 1 98 ? 4.213 -8.432 -1.599 1.00 96.12 98 ASP A C 1
ATOM 780 O O . ASP A 1 98 ? 5.060 -8.189 -0.739 1.00 96.12 98 ASP A O 1
ATOM 784 N N . ILE A 1 99 ? 2.912 -8.212 -1.424 1.00 95.38 99 ILE A N 1
ATOM 785 C CA . ILE A 1 99 ? 2.337 -7.622 -0.213 1.00 95.3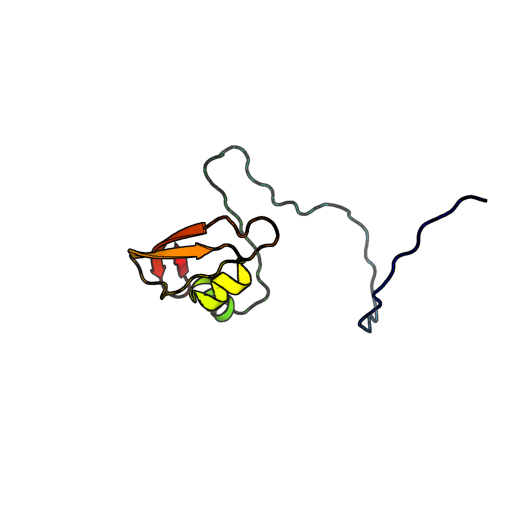8 99 ILE A CA 1
ATOM 786 C C . ILE A 1 99 ? 1.301 -8.556 0.391 1.00 95.38 99 ILE A C 1
ATOM 788 O O . ILE A 1 99 ? 0.583 -9.263 -0.314 1.00 95.38 99 ILE A O 1
ATOM 792 N N . THR A 1 100 ? 1.214 -8.547 1.715 1.00 97.06 100 THR A N 1
ATOM 793 C CA . THR A 1 100 ? 0.136 -9.195 2.462 1.00 97.06 100 THR A CA 1
ATOM 794 C C . THR A 1 100 ? -0.535 -8.129 3.298 1.00 97.06 100 THR A C 1
ATOM 796 O O . THR A 1 100 ? 0.152 -7.416 4.016 1.00 97.06 100 THR A O 1
ATOM 799 N N . ILE A 1 101 ? -1.852 -8.018 3.180 1.00 97.44 101 ILE A N 1
ATOM 800 C CA . ILE A 1 101 ? -2.642 -7.107 3.994 1.00 97.44 101 ILE A CA 1
ATOM 801 C C . ILE A 1 101 ? -2.946 -7.824 5.302 1.00 97.44 101 ILE A C 1
ATOM 803 O O . ILE A 1 101 ? -3.656 -8.826 5.311 1.00 97.44 101 ILE A O 1
ATOM 807 N N . GLU A 1 102 ? -2.406 -7.350 6.412 1.00 96.19 102 GLU A N 1
ATOM 808 C CA . GLU A 1 102 ? -2.642 -7.932 7.728 1.00 96.19 102 GLU A CA 1
ATOM 809 C C . GLU A 1 102 ? -3.968 -7.446 8.311 1.00 96.19 102 GLU A C 1
ATOM 811 O O . GLU A 1 102 ? -4.774 -8.251 8.789 1.00 96.19 102 GLU A O 1
ATOM 816 N N . LYS A 1 103 ? -4.205 -6.129 8.285 1.00 96.06 103 LYS A N 1
ATOM 817 C CA . LYS A 1 103 ? -5.365 -5.503 8.932 1.00 96.06 103 LYS A CA 1
ATOM 818 C C . LYS A 1 103 ? -5.839 -4.258 8.203 1.00 96.06 103 LYS A C 1
ATOM 820 O O . LYS A 1 103 ? -5.056 -3.463 7.692 1.00 96.06 103 LYS A O 1
ATOM 825 N N . ILE A 1 104 ? -7.155 -4.066 8.255 1.00 96.06 104 ILE A N 1
ATOM 826 C CA . ILE A 1 104 ? -7.831 -2.854 7.803 1.00 96.06 104 ILE A CA 1
ATOM 827 C C . ILE A 1 104 ? -8.822 -2.431 8.887 1.00 96.06 104 ILE A C 1
ATOM 829 O O . ILE A 1 104 ? -9.845 -3.080 9.095 1.00 96.06 104 ILE A O 1
ATOM 833 N N . GLU A 1 105 ? -8.525 -1.327 9.565 1.00 94.94 105 GLU A N 1
ATOM 834 C CA . GLU A 1 105 ? -9.433 -0.647 10.487 1.00 94.94 105 GLU A CA 1
ATOM 835 C C . GLU A 1 105 ? -9.834 0.692 9.857 1.00 94.94 105 GLU A C 1
ATOM 837 O O . GLU A 1 105 ? -8.997 1.599 9.785 1.00 94.94 105 GLU A O 1
ATOM 842 N N . PRO A 1 106 ? -11.083 0.835 9.372 1.00 92.75 106 PRO A N 1
ATOM 843 C CA . PRO A 1 106 ? -11.513 1.980 8.577 1.00 92.75 106 PRO A CA 1
ATOM 844 C C . PRO A 1 106 ? -11.104 3.327 9.177 1.00 92.75 106 PRO A C 1
ATOM 846 O O . PRO A 1 106 ? -11.520 3.658 10.282 1.00 92.75 106 PRO A O 1
ATOM 849 N N . LYS A 1 107 ? -10.338 4.127 8.424 1.00 90.38 107 LYS A N 1
ATOM 850 C CA . LYS A 1 107 ? -9.896 5.481 8.811 1.00 90.38 107 LYS A CA 1
ATOM 851 C C . LYS A 1 107 ? -8.978 5.504 10.050 1.00 90.38 107 LYS A C 1
ATOM 853 O O . LYS A 1 107 ? -8.863 6.536 10.704 1.00 90.38 107 LYS A O 1
ATOM 858 N N . HIS A 1 108 ? -8.321 4.390 10.380 1.00 93.00 108 HIS A N 1
ATOM 859 C CA . HIS A 1 108 ? -7.417 4.296 11.531 1.00 93.00 108 HIS A CA 1
ATOM 860 C C . HIS A 1 108 ? -6.123 3.536 11.225 1.00 93.00 108 HIS A C 1
ATOM 862 O O . HIS A 1 108 ? -5.046 4.065 11.502 1.00 93.00 108 HIS A O 1
ATOM 868 N N . LEU A 1 109 ? -6.209 2.330 10.649 1.00 94.12 109 LEU A N 1
ATOM 869 C CA . LEU A 1 109 ? -5.049 1.452 10.464 1.00 94.12 109 LEU A CA 1
ATOM 870 C C . LEU A 1 109 ? -5.123 0.644 9.168 1.00 94.12 109 LEU A C 1
ATOM 872 O O . LEU A 1 109 ? -6.080 -0.091 8.942 1.00 94.12 109 LEU A O 1
ATOM 876 N N . PHE A 1 110 ? -4.058 0.720 8.378 1.00 94.94 110 PHE A N 1
ATOM 877 C CA . PHE A 1 110 ? -3.787 -0.169 7.254 1.00 94.94 110 PHE A CA 1
ATOM 878 C C . PHE A 1 110 ? -2.370 -0.724 7.421 1.00 94.94 110 PHE A C 1
ATOM 880 O O . PHE A 1 110 ? -1.427 0.063 7.552 1.00 94.94 110 PHE A O 1
ATOM 887 N N . SER A 1 111 ? -2.240 -2.049 7.482 1.00 92.81 111 SER A N 1
ATOM 888 C CA . SER A 1 111 ? -0.974 -2.772 7.688 1.00 92.81 111 SER A CA 1
ATOM 889 C C . SER A 1 111 ? -0.947 -4.042 6.867 1.00 92.81 111 SER A C 1
ATOM 891 O O . SER A 1 111 ? -1.996 -4.730 6.902 1.00 92.81 111 SER A O 1
#

Foldseek 3Di:
DDDDDDDDDDDDDDDDDDDDDDDDDDDDPPPDPDVPPDPPDDDDDDDDPDDLVVVQCCCQAQVSVCVVVQWDWDDHQDAQDWTKTAGRDPPRRVDIDIDGWHDDDRSPDTD

Secondary structure (DSSP, 8-state):
-----------------------------------TT-SS--------SS-HHHHHHHHHSHHHHHHHHTB---S---TT-EEEEEB-STT-TTPEEEEE---EETTTEE-

Radius of gyration: 21.31 Å; chains: 1; bounding box: 47×52×50 Å

Sequence (111 aa):
MSEGFILPHLKLFGCIWLEHMICQTQYITNRLHMNASSTDRIEKLVLVRASHENVWHTLTDSEAFGNWFGAKLDGEFAPGARLRGPLTIEGVEHLTLDITIEKIEPKHLFS

pLDDT: mean 76.01, std 25.52, range [28.23, 97.44]